Protein AF-A0A0Q7Y047-F1 (afdb_monomer)

Foldseek 3Di:
DPVVVLVVVLVVLQVQQPDPPDPHDNVCSVVVSVVCVVVVCVQQVVDDLVPDPLSVQLCCLQPVLVVVVVDPDDDDDDPVVVVSVVSNVVSNVVSVVSVCCSVPDNDDPPD

Radius of gyration: 22.3 Å; Cα contacts (8 Å, |Δi|>4): 68; chains: 1; bounding box: 43×23×66 Å

Structure (mmCIF, N/CA/C/O backbone):
data_AF-A0A0Q7Y047-F1
#
_entry.id   AF-A0A0Q7Y047-F1
#
loop_
_atom_site.group_PDB
_atom_site.id
_atom_site.type_symbol
_atom_site.label_atom_id
_atom_site.label_alt_id
_atom_site.label_comp_id
_atom_site.label_asym_id
_atom_site.label_entity_id
_atom_site.label_seq_id
_atom_site.pdbx_PDB_ins_code
_atom_site.Cartn_x
_atom_site.Cartn_y
_atom_site.Cartn_z
_atom_site.occupancy
_atom_site.B_iso_or_equiv
_atom_site.auth_seq_id
_atom_site.auth_comp_id
_atom_site.auth_asym_id
_atom_site.auth_a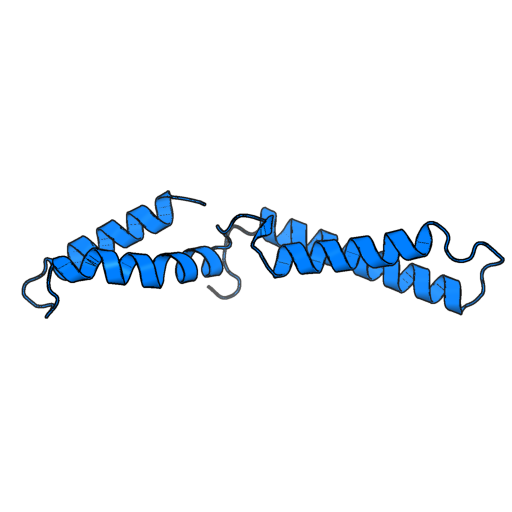tom_id
_atom_site.pdbx_PDB_model_num
ATOM 1 N N . MET A 1 1 ? 1.164 -9.699 6.796 1.00 54.09 1 MET A N 1
ATOM 2 C CA . MET A 1 1 ? 0.332 -8.720 7.519 1.00 54.09 1 MET A CA 1
ATOM 3 C C . MET A 1 1 ? 0.957 -8.544 8.888 1.00 54.09 1 MET A C 1
ATOM 5 O O . MET A 1 1 ? 1.153 -9.552 9.554 1.00 54.09 1 MET A O 1
ATOM 9 N N . ASN A 1 2 ? 1.374 -7.338 9.274 1.00 60.75 2 ASN A N 1
ATOM 10 C CA . ASN A 1 2 ? 1.914 -7.125 10.617 1.00 60.75 2 ASN A CA 1
ATOM 11 C C . ASN A 1 2 ? 0.761 -7.194 11.627 1.00 60.75 2 ASN A C 1
ATOM 13 O O . ASN A 1 2 ? 0.056 -6.213 11.860 1.00 60.75 2 ASN A O 1
ATOM 17 N N . THR A 1 3 ? 0.534 -8.392 12.160 1.00 71.44 3 THR A N 1
ATOM 18 C CA . THR A 1 3 ? -0.574 -8.728 13.058 1.00 71.44 3 THR A CA 1
ATOM 19 C C . THR A 1 3 ? -0.582 -7.844 14.303 1.00 71.44 3 THR A C 1
ATOM 21 O O . THR A 1 3 ? -1.649 -7.533 14.811 1.00 71.44 3 THR A O 1
ATOM 24 N N . ALA A 1 4 ? 0.585 -7.352 14.734 1.00 78.31 4 ALA A N 1
ATOM 25 C CA . ALA A 1 4 ? 0.738 -6.561 15.951 1.00 78.31 4 ALA A CA 1
ATOM 26 C C . ALA A 1 4 ? -0.088 -5.263 15.954 1.00 78.31 4 ALA A C 1
ATOM 28 O O . ALA A 1 4 ? -0.680 -4.927 16.975 1.00 78.31 4 ALA A O 1
ATOM 29 N N . VAL A 1 5 ? -0.178 -4.551 14.823 1.00 81.38 5 VAL A N 1
ATOM 30 C CA . VAL A 1 5 ? -0.939 -3.288 14.751 1.00 81.38 5 VAL A CA 1
ATOM 31 C C . VAL A 1 5 ? -2.447 -3.547 14.799 1.00 81.38 5 VAL A C 1
ATOM 33 O O . VAL A 1 5 ? -3.179 -2.809 15.450 1.00 81.38 5 VAL A O 1
ATOM 36 N N . ILE A 1 6 ? -2.916 -4.618 14.152 1.00 83.50 6 ILE A N 1
ATOM 37 C CA . ILE A 1 6 ? -4.337 -4.995 14.174 1.00 83.50 6 ILE A CA 1
ATOM 38 C C . ILE A 1 6 ? -4.731 -5.549 15.547 1.00 83.50 6 ILE A C 1
ATOM 40 O O . ILE A 1 6 ? -5.815 -5.241 16.036 1.00 83.50 6 ILE A O 1
ATOM 44 N N . THR A 1 7 ? -3.841 -6.291 16.207 1.00 86.56 7 THR A N 1
ATOM 45 C CA . THR A 1 7 ? -4.036 -6.730 17.594 1.00 86.56 7 THR A CA 1
ATOM 46 C C . THR A 1 7 ? -4.127 -5.535 18.543 1.00 86.56 7 THR A C 1
ATOM 48 O O . THR A 1 7 ? -5.095 -5.438 19.292 1.00 86.56 7 THR A O 1
ATOM 51 N N . ALA A 1 8 ? -3.197 -4.577 18.454 1.00 86.75 8 ALA A N 1
ATOM 52 C CA . ALA A 1 8 ? -3.231 -3.364 19.273 1.00 86.75 8 ALA A CA 1
ATOM 53 C C . ALA A 1 8 ? -4.501 -2.525 19.026 1.00 86.75 8 ALA A C 1
ATOM 55 O O . ALA A 1 8 ? -5.091 -1.994 19.966 1.00 86.75 8 ALA A O 1
ATOM 56 N N . LEU A 1 9 ? -4.966 -2.442 17.773 1.00 87.50 9 LEU A N 1
ATOM 57 C CA . LEU A 1 9 ? -6.244 -1.812 17.434 1.00 87.50 9 LEU A CA 1
ATOM 58 C C . LEU A 1 9 ? -7.421 -2.536 18.102 1.00 87.50 9 LEU A C 1
ATOM 60 O O . LEU A 1 9 ? -8.270 -1.886 18.709 1.00 87.50 9 LEU A O 1
ATOM 64 N N . ALA A 1 10 ? -7.483 -3.865 18.000 1.00 87.75 10 ALA A N 1
ATOM 65 C CA . ALA A 1 10 ? -8.559 -4.656 18.592 1.00 87.75 10 ALA A CA 1
ATOM 66 C C . ALA A 1 10 ? -8.610 -4.501 20.121 1.00 87.75 10 ALA A C 1
ATOM 68 O O . ALA A 1 10 ? -9.693 -4.375 20.696 1.00 87.75 10 ALA A O 1
ATOM 69 N 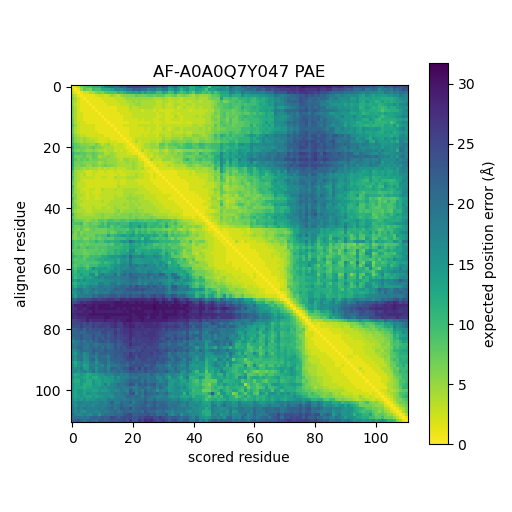N . GLU A 1 11 ? -7.448 -4.442 20.773 1.00 90.69 11 GLU A N 1
ATOM 70 C CA . GLU A 1 11 ? -7.327 -4.174 22.207 1.00 90.69 11 GLU A CA 1
ATOM 71 C C . GLU A 1 11 ? -7.811 -2.765 22.571 1.00 90.69 11 GLU A C 1
ATOM 73 O O . GLU A 1 11 ? -8.619 -2.620 23.489 1.00 90.69 11 GLU A O 1
ATOM 78 N N . ALA A 1 12 ? -7.397 -1.736 21.825 1.00 90.38 12 ALA A N 1
ATOM 79 C CA . ALA A 1 12 ? -7.818 -0.355 22.063 1.00 90.38 12 ALA A CA 1
ATOM 80 C C . ALA A 1 12 ? -9.333 -0.157 21.862 1.00 90.38 12 ALA A C 1
ATOM 82 O O . ALA A 1 12 ? -9.991 0.506 22.670 1.00 90.38 12 ALA A O 1
ATOM 83 N N . VAL A 1 13 ? -9.909 -0.769 20.820 1.00 90.38 13 VAL A N 1
ATOM 84 C CA . VAL A 1 13 ? -11.360 -0.752 20.572 1.00 90.38 13 VAL A CA 1
ATOM 85 C C . VAL A 1 13 ? -12.097 -1.475 21.699 1.00 90.38 13 VAL A C 1
ATOM 87 O O . VAL A 1 13 ? -13.054 -0.933 22.243 1.00 90.38 13 VAL A O 1
ATOM 90 N N . SER A 1 14 ? -11.625 -2.655 22.110 1.00 90.56 14 SER A N 1
ATOM 91 C CA . SER A 1 14 ? -12.205 -3.410 23.229 1.00 90.56 14 SER A CA 1
ATOM 92 C C . SER A 1 14 ? -12.166 -2.627 24.544 1.00 90.56 14 SER A C 1
ATOM 94 O O . SER A 1 14 ? -13.171 -2.559 25.249 1.00 90.56 14 SER A O 1
ATOM 96 N N . ALA A 1 15 ? -11.040 -1.981 24.858 1.00 91.50 15 ALA A N 1
ATOM 97 C CA . ALA A 1 15 ? -10.906 -1.138 26.042 1.00 91.50 15 ALA A CA 1
ATOM 98 C C . ALA A 1 15 ? -11.866 0.061 26.006 1.00 91.50 15 ALA A C 1
ATOM 100 O O . ALA A 1 15 ? -12.445 0.411 27.029 1.00 91.50 15 ALA A O 1
ATOM 101 N N . THR A 1 16 ? -12.074 0.656 24.828 1.00 90.88 16 THR A N 1
ATOM 102 C CA . THR A 1 16 ? -12.965 1.812 24.655 1.00 90.88 16 THR A CA 1
ATOM 103 C C . THR A 1 16 ? -14.438 1.422 24.768 1.00 90.88 16 THR A C 1
ATOM 105 O O . THR A 1 16 ? -15.186 2.093 25.468 1.00 90.88 16 THR A O 1
ATOM 108 N N . VAL A 1 17 ? -14.853 0.319 24.137 1.00 90.12 17 VAL A N 1
ATOM 109 C CA . VAL A 1 17 ? -16.245 -0.170 24.171 1.00 90.12 17 VAL A CA 1
ATOM 110 C C . VAL A 1 17 ? -16.667 -0.622 25.574 1.00 90.12 17 VAL A C 1
ATOM 112 O O . VAL A 1 17 ? -17.847 -0.593 25.893 1.00 90.12 17 VAL A O 1
ATOM 115 N N . LYS A 1 18 ? -15.719 -1.015 26.433 1.00 88.44 18 LYS A N 1
ATOM 116 C CA . LYS A 1 18 ? -15.991 -1.385 27.832 1.00 88.44 18 LYS A CA 1
ATOM 117 C C . LYS A 1 18 ? -16.209 -0.196 28.771 1.00 88.44 18 LYS A C 1
ATOM 119 O O . LYS A 1 18 ? -16.502 -0.428 29.939 1.00 88.44 18 LYS A O 1
ATOM 124 N N . ARG A 1 19 ? -16.004 1.043 28.320 1.00 89.06 19 ARG A N 1
ATOM 125 C CA . ARG A 1 19 ? -16.216 2.217 29.170 1.00 89.06 19 ARG A CA 1
ATOM 126 C C . ARG A 1 19 ? -17.704 2.549 29.250 1.00 89.06 19 ARG A C 1
ATOM 128 O O . ARG A 1 19 ? -18.374 2.600 28.224 1.00 89.06 19 ARG A O 1
ATOM 135 N N . ASP A 1 20 ? -18.182 2.855 30.453 1.00 85.62 20 ASP A N 1
ATOM 136 C CA . ASP A 1 20 ? -19.600 3.143 30.715 1.00 85.62 20 ASP A CA 1
ATOM 137 C C . ASP A 1 20 ? -20.112 4.418 30.015 1.00 85.62 20 ASP A C 1
ATOM 139 O O . ASP A 1 20 ? -21.316 4.593 29.839 1.00 85.62 20 ASP A O 1
ATOM 143 N N . ASP A 1 21 ? -19.210 5.315 29.600 1.00 90.38 21 ASP A N 1
ATOM 144 C CA . ASP A 1 21 ? -19.536 6.558 28.894 1.00 90.38 21 ASP A CA 1
ATOM 145 C C . ASP A 1 21 ? -19.665 6.393 27.371 1.00 90.38 21 ASP A C 1
ATOM 147 O O . ASP A 1 21 ? -20.103 7.316 26.680 1.00 90.38 21 ASP A O 1
ATOM 151 N N . VAL A 1 22 ? -19.300 5.230 26.828 1.00 86.25 22 VAL A N 1
ATOM 152 C CA . VAL A 1 22 ? -19.338 4.962 25.390 1.00 86.25 22 VAL A CA 1
ATOM 153 C C . VAL A 1 22 ? -20.611 4.176 25.061 1.00 86.25 22 VAL A C 1
ATOM 155 O O . VAL A 1 22 ? -20.755 3.038 25.504 1.00 86.25 22 VAL A O 1
ATOM 158 N N . PRO A 1 23 ? -21.536 4.716 24.241 1.00 87.25 23 PRO A N 1
ATOM 159 C CA . PRO A 1 23 ? -22.779 4.034 23.882 1.00 87.25 23 PRO A CA 1
ATOM 160 C C . PRO A 1 23 ? -22.535 2.964 22.802 1.00 87.25 23 PRO A C 1
ATOM 162 O O . PRO A 1 23 ? -23.057 3.044 21.691 1.00 87.25 23 PRO A O 1
ATOM 165 N N . ALA A 1 24 ? -21.710 1.963 23.106 1.00 85.62 24 ALA A N 1
ATOM 166 C CA . ALA A 1 24 ? -21.371 0.867 22.208 1.00 85.62 24 ALA A CA 1
ATOM 167 C C . ALA A 1 24 ? -21.610 -0.485 22.884 1.00 85.62 24 ALA A C 1
ATOM 169 O O . ALA A 1 24 ? -21.298 -0.696 24.050 1.00 85.62 24 ALA A O 1
ATOM 170 N N . GLN A 1 25 ? -22.155 -1.432 22.125 1.00 87.00 25 GLN A N 1
ATOM 171 C CA . GLN A 1 25 ? -22.367 -2.795 22.603 1.00 87.00 25 GLN A CA 1
ATOM 172 C C . GLN A 1 25 ? -21.101 -3.627 22.373 1.00 87.00 25 GLN A C 1
ATOM 174 O O . GLN A 1 25 ? -20.497 -3.547 21.304 1.00 87.00 25 GLN A O 1
ATOM 179 N N . SER A 1 26 ? -20.745 -4.510 23.309 1.00 82.62 26 SER A N 1
ATOM 180 C CA . SER A 1 26 ? -19.572 -5.396 23.182 1.00 82.62 26 SER A CA 1
ATOM 181 C C . SER A 1 26 ? -19.585 -6.259 21.912 1.00 82.62 26 SER A C 1
ATOM 183 O O . SER A 1 26 ? -18.531 -6.583 21.369 1.00 82.62 26 SER A O 1
ATOM 185 N N . GLY A 1 27 ? -20.771 -6.591 21.385 1.00 86.62 27 GLY A N 1
ATOM 186 C CA . GLY A 1 27 ? -20.919 -7.309 20.113 1.00 86.62 27 GLY A CA 1
ATOM 187 C C . GLY A 1 27 ? -20.443 -6.525 18.880 1.00 86.62 27 GLY A C 1
ATOM 188 O O . GLY A 1 27 ? -20.147 -7.132 17.853 1.00 86.62 27 GLY A O 1
ATOM 189 N N . ALA A 1 28 ? -20.311 -5.197 18.973 1.00 87.44 28 ALA A N 1
ATOM 190 C CA . ALA A 1 28 ? -19.867 -4.337 17.876 1.00 87.44 28 ALA A CA 1
ATOM 191 C C . ALA A 1 28 ? -18.342 -4.344 17.669 1.00 87.44 28 ALA A C 1
ATOM 193 O O . ALA A 1 28 ? -17.875 -3.904 16.620 1.00 87.44 28 ALA A O 1
ATOM 194 N N . ILE A 1 29 ? -17.561 -4.879 18.618 1.00 88.56 29 ILE A N 1
ATOM 195 C CA . ILE A 1 29 ? -16.090 -4.869 18.555 1.00 88.56 29 ILE A CA 1
ATOM 196 C C . ILE A 1 29 ? -15.590 -5.547 17.274 1.00 88.56 29 ILE A C 1
ATOM 198 O O . ILE A 1 29 ? -14.817 -4.951 16.529 1.00 88.56 29 ILE A O 1
ATOM 202 N N . LYS A 1 30 ? -16.049 -6.773 16.984 1.00 89.25 30 LYS A N 1
ATOM 203 C CA . LYS A 1 30 ? -15.596 -7.522 15.802 1.00 89.25 30 LYS A CA 1
ATOM 204 C C . LYS A 1 30 ? -15.970 -6.818 14.483 1.00 89.25 30 LYS A C 1
ATOM 206 O O . LYS A 1 30 ? -15.063 -6.612 13.683 1.00 89.25 30 LYS A O 1
ATOM 211 N N . PRO A 1 31 ? -17.228 -6.382 14.259 1.00 90.56 31 PRO A N 1
ATOM 212 C CA . PRO A 1 31 ? -17.585 -5.590 13.079 1.00 90.56 31 PRO A CA 1
ATOM 213 C C . PRO A 1 31 ? -16.734 -4.328 12.882 1.00 90.56 31 PRO A C 1
ATOM 215 O O . PRO A 1 31 ? -16.333 -4.033 11.759 1.00 90.56 31 PRO A O 1
ATOM 218 N N . ILE A 1 32 ? -16.430 -3.597 13.962 1.00 88.88 32 ILE A N 1
ATOM 219 C CA . ILE A 1 32 ? -15.595 -2.388 13.902 1.00 88.88 32 ILE A CA 1
ATOM 220 C C . ILE A 1 32 ? -14.163 -2.747 13.504 1.00 88.88 32 ILE A C 1
ATOM 222 O 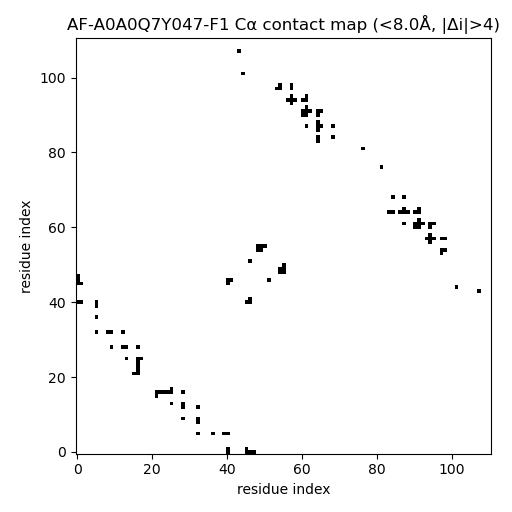O . ILE A 1 32 ? -13.600 -2.134 12.597 1.00 88.88 32 ILE A O 1
ATOM 226 N N . VAL A 1 33 ? -13.574 -3.753 14.156 1.00 90.00 33 VAL A N 1
ATOM 227 C CA . VAL A 1 33 ? -12.211 -4.201 13.848 1.00 90.00 33 VAL A CA 1
ATOM 228 C C . VAL A 1 33 ? -12.124 -4.694 12.406 1.00 90.00 33 VAL A C 1
ATOM 230 O O . VAL A 1 33 ? -11.212 -4.281 11.700 1.00 90.00 33 VAL A O 1
ATOM 233 N N . ASP A 1 34 ? -13.082 -5.495 11.937 1.00 90.75 34 ASP A N 1
ATOM 234 C CA . ASP A 1 34 ? -13.096 -6.017 10.566 1.00 90.75 34 ASP A CA 1
ATOM 235 C C . ASP A 1 34 ? -13.203 -4.895 9.518 1.00 90.75 34 ASP A C 1
ATOM 237 O O . ASP A 1 34 ? -12.553 -4.961 8.474 1.00 90.75 34 ASP A O 1
ATOM 241 N N . ALA A 1 35 ? -13.978 -3.841 9.797 1.00 89.81 35 ALA A N 1
ATOM 242 C CA . ALA A 1 35 ? -14.119 -2.696 8.898 1.00 89.81 35 ALA A CA 1
ATOM 243 C C . ALA A 1 35 ? -12.857 -1.813 8.845 1.00 89.81 35 ALA A C 1
ATOM 245 O O . ALA A 1 35 ? -12.510 -1.284 7.788 1.00 89.81 35 ALA A O 1
ATOM 246 N N . VAL A 1 36 ? -12.156 -1.648 9.973 1.00 88.88 36 VAL A N 1
ATOM 247 C CA . VAL A 1 36 ? -11.018 -0.718 10.104 1.00 88.88 36 VAL A CA 1
ATOM 248 C C . VAL A 1 36 ? -9.666 -1.397 9.846 1.00 88.88 36 VAL A C 1
ATOM 250 O O . VAL A 1 36 ? -8.730 -0.751 9.371 1.00 88.88 36 VAL A O 1
ATOM 253 N N . ALA A 1 37 ? -9.563 -2.706 10.083 1.00 86.75 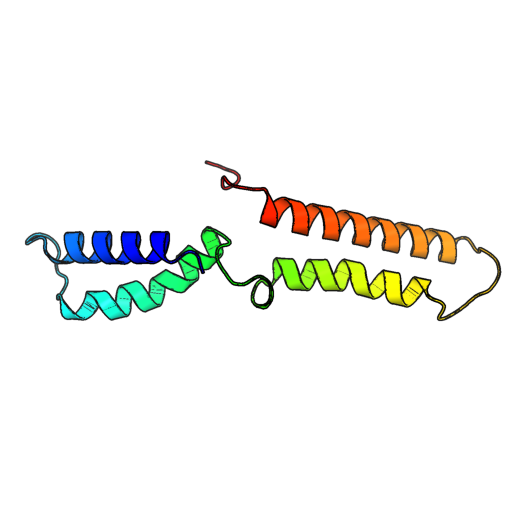37 ALA A N 1
ATOM 254 C CA . ALA A 1 37 ? -8.384 -3.532 9.821 1.00 86.75 37 ALA A CA 1
ATOM 255 C C . ALA A 1 37 ? -7.747 -3.296 8.436 1.00 86.75 37 ALA A C 1
ATOM 257 O O . ALA A 1 37 ? -6.548 -2.999 8.392 1.00 86.75 37 ALA A O 1
ATOM 258 N N . PRO A 1 38 ? -8.487 -3.368 7.307 1.00 83.19 38 PRO A N 1
ATOM 259 C CA . PRO A 1 38 ? -7.898 -3.130 5.990 1.00 83.19 38 PRO A CA 1
ATOM 260 C C . PRO A 1 38 ? -7.441 -1.675 5.802 1.00 83.19 38 PRO A C 1
ATOM 262 O O . PRO A 1 38 ? -6.411 -1.434 5.179 1.00 83.19 38 PRO A O 1
ATOM 265 N N . ILE A 1 39 ? -8.145 -0.698 6.383 1.00 85.81 39 ILE A N 1
ATOM 266 C CA . ILE A 1 39 ? -7.783 0.727 6.292 1.00 85.81 39 ILE A CA 1
ATOM 267 C C . ILE A 1 39 ? -6.437 0.972 6.982 1.00 85.81 39 ILE A C 1
ATOM 269 O O . ILE A 1 39 ? -5.547 1.600 6.409 1.00 85.81 39 ILE A O 1
ATOM 273 N N . VAL A 1 40 ? -6.261 0.428 8.189 1.00 84.12 40 VAL A N 1
ATOM 274 C CA . VAL A 1 40 ? -5.011 0.542 8.953 1.00 84.12 40 VAL A CA 1
ATOM 275 C C . VAL A 1 40 ? -3.880 -0.233 8.280 1.00 84.12 40 VAL A C 1
ATOM 277 O O . VAL A 1 40 ? -2.752 0.260 8.220 1.00 84.12 40 VAL A O 1
ATOM 280 N N . ALA A 1 41 ? -4.158 -1.414 7.720 1.00 79.88 41 ALA A N 1
ATOM 281 C CA . ALA A 1 41 ? -3.170 -2.177 6.958 1.00 79.88 41 ALA A CA 1
ATOM 282 C C . ALA A 1 41 ? -2.655 -1.388 5.741 1.00 79.88 41 ALA A C 1
ATOM 284 O O . ALA A 1 41 ? -1.444 -1.345 5.518 1.00 79.88 41 ALA A O 1
ATOM 285 N N . ASN A 1 42 ? -3.547 -0.709 5.017 1.00 76.25 42 ASN A N 1
ATOM 286 C CA . ASN A 1 42 ? -3.191 0.117 3.864 1.00 76.25 42 ASN A CA 1
ATOM 287 C C . ASN A 1 42 ? -2.424 1.375 4.289 1.00 76.25 42 ASN A C 1
ATOM 289 O O . ASN A 1 42 ? -1.358 1.657 3.747 1.00 76.25 42 ASN A O 1
ATOM 293 N N . ALA A 1 43 ? -2.909 2.095 5.306 1.00 78.69 43 ALA A N 1
ATOM 294 C CA . ALA A 1 43 ? -2.261 3.305 5.821 1.00 78.69 43 ALA A CA 1
ATOM 295 C C . ALA A 1 43 ? -0.847 3.034 6.365 1.00 78.69 43 ALA A C 1
ATOM 297 O O . ALA A 1 43 ? 0.047 3.870 6.249 1.00 78.69 43 ALA A O 1
ATOM 298 N N . THR A 1 44 ? -0.627 1.845 6.931 1.00 78.38 44 THR A N 1
ATOM 299 C CA . THR A 1 44 ? 0.680 1.415 7.448 1.00 78.38 44 THR A CA 1
ATOM 300 C C . THR A 1 44 ? 1.512 0.624 6.436 1.00 78.38 44 THR A C 1
ATOM 302 O O . THR A 1 44 ? 2.579 0.131 6.795 1.00 78.38 44 THR A O 1
ATOM 305 N N . ASN A 1 45 ? 1.058 0.490 5.182 1.00 70.06 45 ASN A N 1
ATOM 306 C CA . ASN A 1 45 ? 1.704 -0.310 4.132 1.00 70.06 45 ASN A CA 1
ATOM 307 C C . ASN A 1 45 ? 2.006 -1.775 4.534 1.00 70.06 45 ASN A C 1
ATOM 309 O O . ASN A 1 45 ? 2.918 -2.399 3.993 1.00 70.06 45 ASN A O 1
ATOM 313 N N . ASN A 1 46 ? 1.235 -2.353 5.462 1.00 72.75 46 ASN A N 1
ATOM 314 C CA . ASN A 1 46 ? 1.428 -3.712 5.994 1.00 72.75 46 ASN A CA 1
ATOM 315 C C . ASN A 1 46 ? 0.688 -4.813 5.210 1.00 72.75 46 ASN A C 1
ATOM 317 O O . ASN A 1 46 ? 0.718 -5.993 5.593 1.00 72.75 46 ASN A O 1
ATOM 321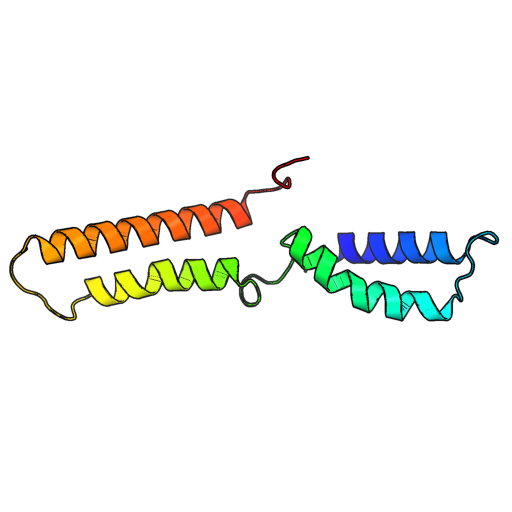 N N . GLU A 1 47 ? 0.008 -4.438 4.130 1.00 71.00 47 GLU A N 1
ATOM 322 C CA . GLU A 1 47 ? -0.611 -5.353 3.171 1.00 71.00 47 GLU A CA 1
ATOM 323 C C . GLU A 1 47 ? 0.452 -6.222 2.450 1.00 71.00 47 GLU A C 1
ATOM 325 O O . GLU A 1 47 ? 1.575 -5.756 2.200 1.00 71.00 47 GLU A O 1
ATOM 330 N N . PRO A 1 48 ? 0.142 -7.489 2.101 1.00 76.62 48 PRO A N 1
ATOM 331 C CA . PRO A 1 48 ? 1.022 -8.303 1.267 1.00 76.62 48 PRO A CA 1
ATOM 332 C C . PRO A 1 48 ? 1.379 -7.579 -0.037 1.00 76.62 48 PRO A C 1
ATOM 334 O O . PRO A 1 48 ? 0.528 -6.951 -0.662 1.00 76.62 48 PRO A O 1
ATOM 337 N N . TRP A 1 49 ? 2.637 -7.681 -0.473 1.00 74.00 49 TRP A N 1
ATOM 338 C CA . TRP A 1 49 ? 3.144 -6.927 -1.629 1.00 74.00 49 TRP A CA 1
ATOM 339 C C . TRP A 1 49 ? 2.332 -7.168 -2.915 1.00 74.00 49 TRP A C 1
ATOM 341 O O . TRP A 1 49 ? 2.161 -6.247 -3.706 1.00 74.00 49 TRP A O 1
ATOM 351 N N . TYR A 1 50 ? 1.774 -8.370 -3.088 1.00 72.75 50 TYR A N 1
ATOM 352 C CA . TYR A 1 50 ? 0.954 -8.750 -4.242 1.00 72.75 50 TYR A CA 1
ATOM 353 C C . TYR A 1 50 ? -0.479 -8.192 -4.211 1.00 72.75 50 TY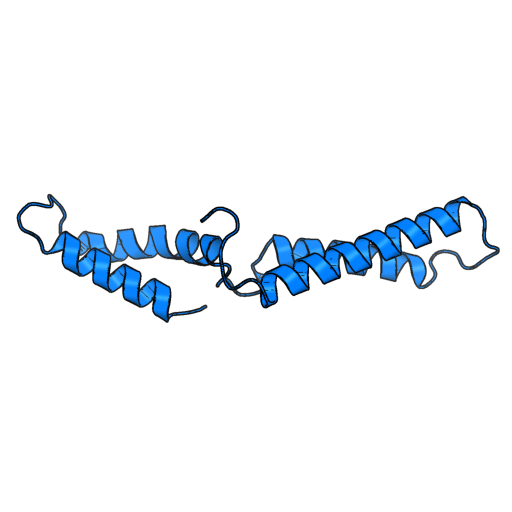R A C 1
ATOM 355 O O . TYR A 1 50 ? -1.181 -8.299 -5.208 1.00 72.75 50 TYR A O 1
ATOM 363 N N . GLN A 1 51 ? -0.936 -7.622 -3.091 1.00 76.62 51 GLN A N 1
ATOM 364 C CA . GLN A 1 51 ? -2.227 -6.918 -2.994 1.00 76.62 51 GLN A CA 1
ATOM 365 C C . GLN A 1 51 ? -2.063 -5.402 -3.144 1.00 76.62 51 GLN A C 1
ATOM 367 O O . GLN A 1 51 ? -3.036 -4.687 -3.380 1.00 76.62 51 GLN A O 1
ATOM 372 N N . SER A 1 52 ? -0.831 -4.901 -3.042 1.00 75.88 52 SER A N 1
ATOM 373 C CA . SER A 1 52 ? -0.575 -3.472 -3.095 1.00 75.88 52 SER A CA 1
ATOM 374 C C . SER A 1 52 ? -0.641 -2.934 -4.518 1.00 75.88 52 SER A C 1
ATOM 376 O O . SER A 1 52 ? 0.202 -3.247 -5.361 1.00 75.88 52 SER A O 1
ATOM 378 N N . ARG A 1 53 ? -1.589 -2.025 -4.762 1.00 77.06 53 ARG A N 1
ATOM 379 C CA . ARG A 1 53 ? -1.735 -1.325 -6.052 1.00 77.06 53 ARG A CA 1
ATOM 380 C C . ARG A 1 53 ? -0.461 -0.575 -6.453 1.00 77.06 53 ARG A C 1
ATOM 382 O O . ARG A 1 53 ? -0.139 -0.518 -7.635 1.00 77.06 53 ARG A O 1
ATOM 389 N N . VAL A 1 54 ? 0.279 -0.045 -5.477 1.00 77.00 54 VAL A N 1
ATOM 390 C CA . VAL A 1 54 ? 1.546 0.668 -5.703 1.00 77.00 54 VAL A CA 1
ATOM 391 C C . VAL A 1 54 ? 2.649 -0.299 -6.123 1.00 77.00 54 VAL A C 1
ATOM 393 O O . VAL A 1 54 ? 3.353 -0.034 -7.094 1.00 77.00 54 VAL A O 1
ATOM 396 N N . THR A 1 55 ? 2.787 -1.438 -5.437 1.00 74.44 55 THR A N 1
ATOM 397 C CA . THR A 1 55 ? 3.782 -2.454 -5.808 1.00 74.44 55 THR A CA 1
ATOM 398 C C . THR A 1 55 ? 3.495 -3.045 -7.182 1.00 74.44 55 THR A C 1
ATOM 400 O O . THR A 1 55 ? 4.409 -3.140 -7.994 1.00 74.44 55 THR A O 1
ATOM 403 N N . ILE A 1 56 ? 2.238 -3.394 -7.467 1.00 74.56 56 ILE A N 1
ATOM 404 C CA . ILE A 1 56 ? 1.842 -3.919 -8.779 1.00 74.56 56 ILE A CA 1
ATOM 405 C C . ILE A 1 56 ? 2.110 -2.875 -9.868 1.00 74.56 56 ILE A C 1
ATOM 407 O O . ILE A 1 56 ? 2.734 -3.199 -10.873 1.00 74.56 56 ILE A O 1
ATOM 411 N N . GLY A 1 57 ? 1.709 -1.617 -9.652 1.00 71.62 57 GLY A N 1
ATOM 412 C CA . GLY A 1 57 ? 1.978 -0.525 -10.589 1.00 71.62 57 GLY A CA 1
ATOM 413 C C . GLY A 1 57 ? 3.473 -0.338 -10.856 1.00 71.62 57 GLY A C 1
ATOM 414 O O . GLY A 1 57 ? 3.876 -0.245 -12.008 1.00 71.62 57 GLY A O 1
ATOM 415 N N . ALA A 1 58 ? 4.309 -0.373 -9.815 1.00 76.25 58 ALA A N 1
ATOM 416 C CA . ALA A 1 58 ? 5.762 -0.280 -9.953 1.00 76.25 58 ALA A CA 1
ATOM 417 C C . ALA A 1 58 ? 6.360 -1.461 -10.739 1.00 76.25 58 ALA A C 1
ATOM 419 O O . ALA A 1 58 ? 7.206 -1.246 -11.603 1.00 76.25 58 ALA A O 1
ATOM 420 N N . ILE A 1 59 ? 5.902 -2.692 -10.479 1.00 72.88 59 ILE A N 1
ATOM 421 C CA . ILE A 1 59 ? 6.322 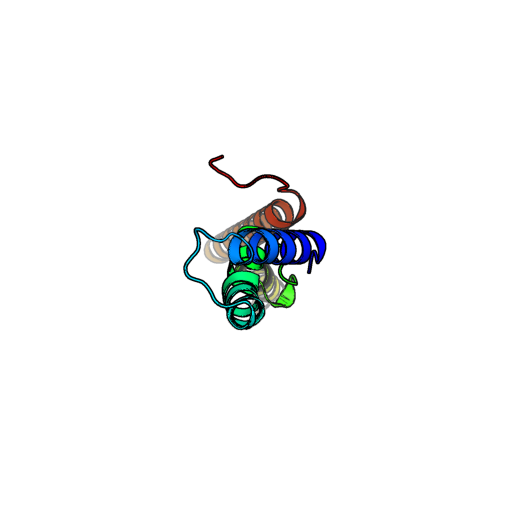-3.884 -11.232 1.00 72.88 59 ILE A CA 1
ATOM 422 C C . ILE A 1 59 ? 5.948 -3.741 -12.709 1.00 72.88 59 ILE A C 1
ATOM 424 O O . ILE A 1 59 ? 6.785 -4.004 -13.564 1.00 72.88 59 ILE A O 1
ATOM 428 N N . VAL A 1 60 ? 4.728 -3.294 -13.020 1.00 71.56 60 VAL A N 1
ATOM 429 C CA . VAL A 1 60 ? 4.273 -3.082 -14.404 1.00 71.56 60 VAL A CA 1
ATOM 430 C C . VAL A 1 60 ? 5.099 -1.994 -15.094 1.00 71.56 60 VAL A C 1
ATOM 432 O O . VAL A 1 60 ? 5.572 -2.213 -16.207 1.00 71.56 60 VAL A O 1
ATOM 435 N N . SER A 1 61 ? 5.349 -0.866 -14.422 1.00 74.88 61 SER A N 1
ATOM 436 C CA . SER A 1 61 ? 6.187 0.224 -14.942 1.00 74.88 61 SER A CA 1
ATOM 437 C C . SER A 1 61 ? 7.630 -0.202 -15.220 1.00 74.88 61 SER A C 1
ATOM 439 O O . SER A 1 61 ? 8.269 0.369 -16.093 1.00 74.88 61 SER A O 1
ATOM 441 N N . ILE A 1 62 ? 8.149 -1.206 -14.511 1.00 72.69 62 ILE A N 1
ATOM 442 C CA . ILE A 1 62 ? 9.450 -1.824 -14.797 1.00 72.69 62 ILE A CA 1
ATOM 443 C C . ILE A 1 62 ? 9.336 -2.839 -15.947 1.00 72.69 62 ILE A C 1
ATOM 445 O O . ILE A 1 62 ? 10.132 -2.822 -16.883 1.00 72.69 62 ILE A O 1
ATOM 449 N N . ALA A 1 63 ? 8.364 -3.748 -15.871 1.00 66.88 63 ALA A N 1
ATOM 450 C CA . ALA A 1 63 ? 8.271 -4.913 -16.744 1.00 66.88 63 ALA A CA 1
ATOM 451 C C . ALA A 1 63 ? 7.926 -4.545 -18.192 1.00 66.88 63 ALA A C 1
ATOM 453 O O . ALA A 1 63 ? 8.536 -5.081 -19.112 1.00 66.88 63 ALA A O 1
ATOM 454 N N . VAL A 1 64 ? 6.986 -3.618 -18.403 1.00 69.44 64 VAL A N 1
ATOM 455 C CA . VAL A 1 64 ? 6.553 -3.180 -19.742 1.00 69.44 64 VAL A CA 1
ATOM 456 C C . VAL A 1 64 ? 7.724 -2.658 -20.589 1.00 69.44 64 VAL A C 1
ATOM 458 O O . VAL A 1 64 ? 7.925 -3.167 -21.692 1.00 69.44 64 VAL A O 1
ATOM 461 N N . PRO A 1 65 ? 8.543 -1.707 -20.109 1.00 67.06 65 PRO A N 1
ATOM 462 C CA . PRO A 1 65 ? 9.675 -1.229 -20.891 1.00 67.06 65 PRO A CA 1
ATOM 463 C C . PRO A 1 65 ? 10.805 -2.245 -21.061 1.00 67.06 65 PRO A C 1
ATOM 465 O O . PRO A 1 65 ? 11.438 -2.266 -22.112 1.00 67.06 65 PRO A O 1
ATOM 468 N N . VAL A 1 66 ? 11.062 -3.100 -20.066 1.00 69.44 66 VAL A N 1
ATOM 469 C CA . VAL A 1 66 ? 12.064 -4.173 -20.192 1.00 69.44 66 VAL A CA 1
ATOM 470 C C . VAL A 1 66 ? 11.649 -5.176 -21.273 1.00 69.44 66 VAL A C 1
ATOM 472 O O . VAL A 1 66 ? 12.478 -5.565 -22.091 1.00 69.44 66 VAL A O 1
ATOM 475 N N . LEU A 1 67 ? 10.365 -5.545 -21.333 1.00 64.75 67 LEU A N 1
ATOM 476 C CA . LEU A 1 67 ? 9.820 -6.382 -22.406 1.00 64.75 67 LEU A CA 1
ATOM 477 C C . LEU A 1 67 ? 9.919 -5.697 -23.778 1.00 64.75 67 LEU A C 1
ATOM 479 O O . LEU A 1 67 ? 10.234 -6.363 -24.759 1.00 64.75 67 LEU A O 1
ATOM 483 N N . GLY A 1 68 ? 9.706 -4.378 -23.843 1.00 66.62 68 GLY A N 1
ATOM 484 C CA . GLY A 1 68 ? 9.922 -3.590 -25.061 1.00 66.62 68 GLY A CA 1
ATOM 485 C C . GLY A 1 68 ? 11.389 -3.564 -25.515 1.00 66.62 68 GLY A C 1
ATOM 486 O O . GLY A 1 68 ? 11.665 -3.710 -26.701 1.00 66.62 68 GLY A O 1
ATOM 487 N N . ALA A 1 69 ? 12.336 -3.447 -24.578 1.00 67.25 69 ALA A N 1
ATOM 488 C CA . ALA A 1 69 ? 13.773 -3.376 -24.856 1.00 67.25 69 ALA A CA 1
ATOM 489 C C . ALA A 1 69 ? 14.408 -4.722 -25.262 1.00 67.25 69 ALA A C 1
ATOM 491 O O . ALA A 1 69 ? 15.420 -4.731 -25.958 1.00 67.25 69 ALA A O 1
ATOM 492 N N . LEU A 1 70 ? 13.826 -5.858 -24.861 1.00 69.69 70 LEU A N 1
ATOM 493 C CA . LEU A 1 70 ? 14.304 -7.204 -25.217 1.00 69.69 70 LEU A CA 1
ATOM 494 C C . LEU A 1 70 ? 13.992 -7.626 -26.669 1.00 69.69 70 LEU A C 1
ATOM 496 O O . LEU A 1 70 ? 14.263 -8.768 -27.036 1.00 69.69 70 LEU A O 1
ATOM 500 N N . GLY A 1 71 ? 13.491 -6.717 -27.515 1.00 58.31 71 GLY A N 1
ATOM 501 C CA . GLY A 1 71 ? 13.591 -6.880 -28.967 1.00 58.31 71 GLY A CA 1
ATOM 502 C C . GLY A 1 71 ? 12.310 -7.274 -29.698 1.00 58.31 71 GLY A C 1
ATOM 503 O O . GLY A 1 71 ? 12.353 -8.093 -30.614 1.00 58.31 71 GLY A O 1
ATOM 504 N N . VAL A 1 72 ? 11.192 -6.601 -29.415 1.00 54.19 72 VAL A N 1
ATOM 505 C CA . VAL A 1 72 ? 10.328 -6.214 -30.541 1.00 54.19 72 VAL A CA 1
ATOM 506 C C . VAL A 1 72 ? 11.034 -5.022 -31.195 1.00 54.19 72 VAL A C 1
ATOM 508 O O . VAL A 1 72 ? 11.074 -3.946 -30.614 1.00 54.19 72 VAL A O 1
ATOM 511 N N . SER A 1 73 ? 11.636 -5.243 -32.367 1.00 50.59 73 SER A N 1
ATOM 512 C CA . SER A 1 73 ? 12.528 -4.352 -33.141 1.00 50.59 73 SER A CA 1
ATOM 513 C C . SER A 1 73 ? 13.968 -4.194 -32.620 1.00 50.59 73 SER A C 1
ATOM 515 O O . SER A 1 73 ? 14.298 -3.342 -31.801 1.00 50.59 73 SER A O 1
ATOM 517 N N . ALA A 1 74 ? 14.848 -5.033 -33.169 1.00 52.78 74 ALA A N 1
ATOM 518 C CA . ALA A 1 74 ? 16.285 -4.815 -33.206 1.00 52.78 74 ALA A CA 1
ATOM 519 C C . ALA A 1 74 ? 16.653 -4.283 -34.600 1.00 52.78 74 ALA A C 1
ATOM 521 O O . ALA A 1 74 ? 16.748 -5.084 -35.522 1.00 52.78 74 ALA A O 1
ATOM 522 N N . ASP A 1 75 ? 16.824 -2.966 -34.759 1.00 52.38 75 ASP A N 1
ATOM 523 C CA . ASP A 1 75 ? 17.816 -2.403 -35.687 1.00 52.38 75 ASP A CA 1
ATOM 524 C C . ASP A 1 75 ? 18.056 -0.898 -35.442 1.00 52.38 75 ASP A C 1
ATOM 526 O O . ASP A 1 75 ? 17.155 -0.216 -34.967 1.00 52.38 75 ASP A O 1
ATOM 530 N N . VAL A 1 76 ? 19.285 -0.454 -35.746 1.00 53.19 76 VAL A N 1
ATOM 531 C CA . VAL A 1 76 ? 19.880 0.909 -35.794 1.00 53.19 76 VAL A CA 1
ATOM 532 C C . VAL A 1 76 ? 19.226 2.019 -34.940 1.00 53.19 76 VAL A C 1
ATOM 534 O O . VAL A 1 76 ? 18.130 2.480 -35.230 1.00 53.19 76 VAL A O 1
ATOM 537 N N . VAL A 1 77 ? 19.969 2.536 -33.947 1.00 56.06 77 VAL A N 1
ATOM 538 C CA . VAL A 1 77 ? 19.503 3.559 -32.985 1.00 56.06 77 VAL A CA 1
ATOM 539 C C . VAL A 1 77 ? 19.043 4.849 -33.673 1.00 56.06 77 VAL A C 1
ATOM 541 O O . VAL A 1 77 ? 19.847 5.729 -33.979 1.00 56.06 77 VAL A O 1
ATOM 544 N N . ASP A 1 78 ? 17.730 4.961 -33.850 1.00 64.19 78 ASP A N 1
ATOM 545 C CA . ASP A 1 78 ? 17.011 6.190 -34.181 1.00 64.19 78 ASP A CA 1
ATOM 546 C C . ASP A 1 78 ? 16.671 6.972 -32.891 1.00 64.19 78 ASP A C 1
ATOM 548 O O . ASP A 1 78 ? 16.651 6.412 -31.785 1.00 64.19 78 ASP A O 1
ATOM 552 N N . ALA A 1 79 ? 16.394 8.273 -32.996 1.00 59.53 79 ALA A N 1
ATOM 553 C CA . ALA A 1 79 ? 16.080 9.141 -31.853 1.00 59.53 79 ALA A CA 1
ATOM 554 C C . ALA A 1 79 ? 14.865 8.640 -31.044 1.00 59.53 79 ALA A C 1
ATOM 556 O O . ALA A 1 79 ? 14.813 8.785 -29.816 1.00 59.53 79 ALA A O 1
ATOM 557 N N . ASP A 1 80 ? 13.929 7.975 -31.718 1.00 63.84 80 ASP A N 1
ATOM 558 C CA . ASP A 1 80 ? 12.764 7.343 -31.101 1.00 63.84 80 ASP A CA 1
ATOM 559 C C . ASP A 1 80 ? 13.153 6.146 -30.221 1.00 63.84 80 ASP A C 1
ATOM 561 O O . ASP A 1 80 ? 12.60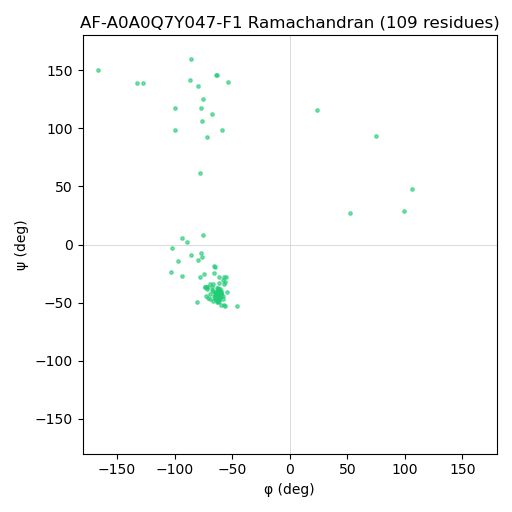5 5.969 -29.130 1.00 63.84 80 ASP A O 1
ATOM 565 N N . GLN A 1 81 ? 14.160 5.367 -30.621 1.00 65.31 81 GLN A N 1
ATOM 566 C CA . GLN A 1 81 ? 14.644 4.223 -29.846 1.00 65.31 81 GLN A CA 1
ATOM 567 C C . GLN A 1 81 ? 15.434 4.674 -28.610 1.00 65.31 81 GLN A C 1
ATOM 569 O O . GLN A 1 81 ? 15.292 4.090 -27.533 1.00 65.31 81 GLN A O 1
ATOM 574 N N . LEU A 1 82 ? 16.206 5.761 -28.726 1.00 63.88 82 LEU A N 1
ATOM 575 C CA . LEU A 1 82 ? 16.864 6.395 -27.580 1.00 63.88 82 LEU A CA 1
ATOM 576 C C . LEU A 1 82 ? 15.836 6.950 -26.583 1.00 63.88 82 LEU A C 1
ATOM 578 O O . LEU A 1 82 ? 15.983 6.772 -25.374 1.00 63.88 82 LEU A O 1
ATOM 582 N N . THR A 1 83 ? 14.767 7.575 -27.080 1.00 68.25 83 THR A N 1
ATOM 583 C CA . THR A 1 83 ? 13.669 8.077 -26.243 1.00 68.25 83 THR A CA 1
ATOM 584 C C . THR A 1 83 ? 12.945 6.932 -25.536 1.00 68.25 83 THR A C 1
ATOM 586 O O . THR A 1 83 ? 12.728 6.998 -24.325 1.00 68.25 83 THR A O 1
ATOM 589 N N . ALA A 1 84 ? 12.645 5.843 -26.248 1.00 72.56 84 ALA A N 1
ATOM 590 C CA . ALA A 1 84 ? 12.054 4.642 -25.665 1.00 72.56 84 ALA A CA 1
ATOM 591 C C . ALA A 1 84 ? 12.949 4.036 -24.571 1.00 72.56 84 ALA A C 1
ATOM 593 O O . ALA A 1 84 ? 12.455 3.683 -23.500 1.00 72.56 84 ALA A O 1
ATOM 594 N N . LEU A 1 85 ? 14.267 3.987 -2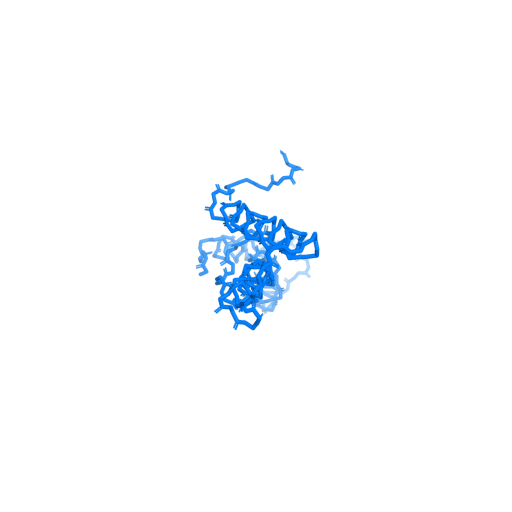4.792 1.00 68.31 85 LEU A N 1
ATOM 595 C CA . LEU A 1 85 ? 15.235 3.523 -23.799 1.00 68.31 85 LEU A CA 1
ATOM 596 C C . LEU A 1 85 ? 15.275 4.433 -22.561 1.00 68.31 85 LEU A C 1
ATOM 598 O O . LEU A 1 85 ? 15.308 3.939 -21.437 1.00 68.31 85 LEU A O 1
ATOM 602 N N . LEU A 1 86 ? 15.228 5.756 -22.731 1.00 66.94 86 LEU A N 1
ATOM 603 C CA . LEU A 1 86 ? 15.195 6.702 -21.611 1.00 66.94 86 LEU A CA 1
ATOM 604 C C . LEU A 1 86 ? 13.893 6.606 -20.806 1.00 66.94 86 LEU A C 1
ATOM 606 O O . LEU A 1 86 ? 13.936 6.624 -19.577 1.00 66.94 86 LEU A O 1
ATOM 610 N N . VAL A 1 87 ? 12.746 6.441 -21.470 1.00 76.31 87 VAL A N 1
ATOM 611 C CA . VAL A 1 87 ? 11.451 6.197 -20.809 1.00 76.31 87 VAL A CA 1
ATOM 612 C C . VAL A 1 87 ? 11.471 4.863 -20.064 1.00 76.31 87 VAL A C 1
ATOM 614 O O . VAL A 1 87 ? 10.988 4.773 -18.931 1.00 76.31 87 VAL A O 1
ATOM 617 N N . ALA A 1 88 ? 12.074 3.840 -20.667 1.00 77.50 88 ALA A N 1
ATOM 618 C CA . ALA A 1 88 ? 12.244 2.529 -20.070 1.00 77.50 88 ALA A CA 1
ATOM 619 C C . ALA A 1 88 ? 13.096 2.572 -18.803 1.00 77.50 88 ALA A C 1
ATOM 621 O O . ALA A 1 88 ? 12.679 2.080 -17.755 1.00 77.50 88 ALA A O 1
ATOM 622 N N . LEU A 1 89 ? 14.257 3.220 -18.877 1.00 69.62 89 LEU A N 1
ATOM 623 C CA . LEU A 1 89 ? 15.154 3.414 -17.745 1.00 69.62 89 LEU A CA 1
ATOM 624 C C . LEU A 1 89 ? 14.525 4.300 -16.668 1.00 69.62 89 LEU A C 1
ATOM 626 O O . LEU A 1 89 ? 14.615 3.974 -15.487 1.00 69.62 89 LEU A O 1
ATOM 630 N N . GLY A 1 90 ? 13.839 5.377 -17.052 1.00 74.38 90 GLY A N 1
ATOM 631 C CA . GLY A 1 90 ? 13.114 6.246 -16.126 1.00 74.38 90 GLY A CA 1
ATOM 632 C C . GLY A 1 90 ? 12.028 5.492 -15.359 1.00 74.38 90 GLY A C 1
ATOM 633 O O . GLY A 1 90 ? 11.911 5.636 -14.143 1.00 74.38 90 GLY A O 1
ATOM 634 N N . SER A 1 91 ? 11.288 4.621 -16.044 1.00 78.94 91 SER A N 1
ATOM 635 C CA . SER A 1 91 ? 10.235 3.801 -15.434 1.00 78.94 91 SER A CA 1
ATOM 636 C C . SER A 1 91 ? 10.809 2.662 -14.584 1.00 78.94 91 SER A C 1
ATOM 638 O O . SER A 1 91 ? 10.289 2.388 -13.501 1.00 78.94 91 SER A O 1
ATOM 640 N N . LEU A 1 92 ? 11.930 2.063 -15.008 1.00 80.19 92 LEU A N 1
ATOM 641 C CA . LEU A 1 92 ? 12.690 1.084 -14.230 1.00 80.19 92 LEU A CA 1
ATOM 642 C C . LEU A 1 92 ? 13.183 1.692 -12.908 1.00 80.19 92 LEU A C 1
ATOM 644 O O . LEU A 1 92 ? 12.937 1.144 -11.834 1.00 80.19 92 LEU A O 1
ATOM 648 N N . ILE A 1 93 ? 13.850 2.847 -12.987 1.00 78.44 93 ILE A N 1
ATOM 649 C CA . ILE A 1 93 ? 14.394 3.578 -11.837 1.00 78.44 93 ILE A CA 1
ATOM 650 C C . ILE A 1 93 ? 13.256 4.069 -10.939 1.00 78.44 93 ILE A C 1
ATOM 652 O O . ILE A 1 93 ? 13.306 3.864 -9.729 1.00 78.44 93 ILE A O 1
ATOM 656 N N . GLY A 1 94 ? 12.205 4.664 -11.506 1.00 78.44 94 GLY A N 1
ATOM 657 C CA . GLY A 1 94 ? 11.041 5.131 -10.752 1.00 78.44 94 GLY A CA 1
ATOM 658 C C . GLY A 1 94 ? 10.312 3.993 -10.036 1.00 78.44 94 GLY A C 1
ATOM 659 O O . GLY A 1 94 ? 9.970 4.123 -8.857 1.00 78.44 94 GLY A O 1
ATOM 660 N N . GLY A 1 95 ? 10.142 2.843 -10.693 1.00 81.00 95 GLY A N 1
ATOM 661 C CA . GLY A 1 95 ? 9.583 1.643 -10.077 1.00 81.00 95 GLY A CA 1
ATOM 662 C C . GLY A 1 95 ? 10.481 1.092 -8.969 1.00 81.00 95 GLY A C 1
ATOM 663 O O . GLY A 1 95 ? 9.992 0.794 -7.880 1.00 81.00 95 GLY A O 1
ATOM 664 N N . ALA A 1 96 ? 11.797 1.030 -9.195 1.00 80.69 96 ALA A N 1
ATOM 665 C CA . ALA A 1 96 ? 12.764 0.569 -8.201 1.00 80.69 96 ALA A CA 1
ATOM 666 C C . ALA A 1 96 ? 12.811 1.488 -6.970 1.00 80.69 96 ALA A C 1
ATOM 668 O O . ALA A 1 96 ? 12.776 0.999 -5.842 1.00 80.69 96 ALA A O 1
ATOM 669 N N . ILE A 1 97 ? 12.818 2.812 -7.166 1.00 81.81 97 ILE A N 1
ATOM 670 C CA . ILE A 1 97 ? 12.747 3.810 -6.088 1.00 81.81 97 ILE A CA 1
ATOM 671 C C . ILE A 1 97 ? 11.428 3.679 -5.324 1.00 81.81 97 ILE A C 1
ATOM 673 O O . ILE A 1 97 ? 11.434 3.714 -4.096 1.00 81.81 97 ILE A O 1
ATOM 677 N N . THR A 1 98 ? 10.306 3.477 -6.018 1.00 82.38 98 THR A N 1
ATOM 678 C CA . THR A 1 98 ? 8.991 3.272 -5.389 1.00 82.38 98 THR A CA 1
ATOM 679 C C . THR A 1 98 ? 8.979 2.017 -4.517 1.00 82.38 98 THR A C 1
ATOM 681 O O . THR A 1 98 ? 8.540 2.049 -3.365 1.00 82.38 98 THR A O 1
ATOM 684 N N . LEU A 1 99 ? 9.508 0.910 -5.040 1.00 80.19 99 LEU A N 1
ATOM 685 C CA . LEU A 1 99 ? 9.581 -0.366 -4.335 1.00 80.19 99 LEU A CA 1
ATOM 686 C C . LEU A 1 99 ? 10.510 -0.274 -3.116 1.00 80.19 99 LEU A C 1
ATOM 688 O O . LEU A 1 99 ? 10.148 -0.687 -2.014 1.00 80.19 99 LEU A O 1
ATOM 692 N N . TYR A 1 100 ? 11.672 0.353 -3.299 1.00 79.88 100 TYR A N 1
ATOM 693 C CA . TYR A 1 100 ? 12.630 0.623 -2.234 1.00 79.88 100 TYR A CA 1
ATOM 694 C C . TYR A 1 100 ? 12.049 1.542 -1.155 1.00 79.88 100 TYR A C 1
ATOM 696 O O . TYR A 1 100 ? 12.197 1.264 0.035 1.00 79.88 100 TYR A O 1
ATOM 704 N N . GLY A 1 101 ? 11.337 2.598 -1.551 1.00 77.75 101 GLY A N 1
ATOM 705 C CA . GLY A 1 101 ? 10.615 3.488 -0.650 1.00 77.75 101 GLY A CA 1
ATOM 706 C C . GLY A 1 101 ? 9.599 2.724 0.190 1.00 77.75 101 GLY A C 1
ATOM 707 O O . GLY A 1 101 ? 9.604 2.850 1.410 1.00 77.75 101 GLY A O 1
ATOM 708 N N . ARG A 1 102 ? 8.804 1.843 -0.427 1.00 76.94 102 ARG A N 1
ATOM 709 C CA . ARG A 1 102 ? 7.848 0.998 0.300 1.00 76.94 102 ARG A CA 1
ATOM 710 C C . ARG A 1 102 ? 8.528 0.053 1.294 1.00 76.94 102 ARG A C 1
ATOM 712 O O . ARG A 1 102 ? 8.017 -0.134 2.392 1.00 76.94 102 ARG A O 1
ATOM 719 N N . TRP A 1 103 ? 9.659 -0.552 0.936 1.00 77.75 103 TRP A N 1
ATOM 720 C CA . TRP A 1 103 ? 10.346 -1.503 1.818 1.00 77.75 103 TRP A CA 1
ATOM 721 C C . TRP A 1 103 ? 11.157 -0.841 2.934 1.00 77.75 103 TRP A C 1
ATOM 723 O O . TRP A 1 103 ? 11.344 -1.443 3.992 1.00 77.75 103 TRP A O 1
ATOM 733 N N . LYS A 1 104 ? 11.656 0.381 2.721 1.00 78.31 104 LYS A N 1
ATOM 734 C CA . LYS A 1 104 ? 12.541 1.064 3.674 1.00 78.31 104 LYS A CA 1
ATOM 735 C C . LYS A 1 104 ? 11.853 2.153 4.495 1.00 78.31 104 LYS A C 1
ATOM 737 O O . LYS A 1 104 ? 12.333 2.457 5.589 1.00 78.31 104 LYS A O 1
ATOM 742 N N . ALA A 1 105 ? 10.751 2.736 4.023 1.00 69.12 105 ALA A N 1
ATOM 743 C CA . ALA A 1 105 ? 10.026 3.752 4.779 1.00 69.12 105 ALA A CA 1
ATOM 744 C C . ALA A 1 105 ? 9.380 3.133 6.027 1.00 69.12 105 ALA A C 1
ATOM 746 O O . ALA A 1 105 ? 8.459 2.328 5.949 1.00 69.12 105 ALA A O 1
ATOM 747 N N . ARG A 1 106 ? 9.883 3.530 7.202 1.00 65.06 106 ARG A N 1
ATOM 748 C CA . ARG A 1 106 ? 9.355 3.130 8.520 1.00 65.06 106 ARG A CA 1
ATOM 749 C C . ARG A 1 106 ? 8.502 4.213 9.184 1.00 65.06 106 ARG A C 1
ATOM 751 O O . ARG A 1 106 ? 8.001 3.997 10.281 1.00 65.06 106 ARG A O 1
ATOM 758 N N . LYS A 1 107 ? 8.377 5.383 8.551 1.00 59.84 107 LYS A N 1
ATOM 759 C CA . LYS A 1 107 ? 7.575 6.516 9.024 1.00 59.84 107 LYS A CA 1
ATOM 760 C C . LYS A 1 107 ? 6.712 7.057 7.879 1.00 59.84 107 LYS A C 1
ATOM 762 O O . LYS A 1 107 ? 7.220 7.134 6.758 1.00 59.84 107 LYS A O 1
ATOM 767 N N . PRO A 1 108 ? 5.443 7.415 8.142 1.00 59.16 108 PRO A N 1
ATOM 768 C CA . PRO A 1 108 ? 4.601 8.087 7.160 1.00 59.16 108 PRO A CA 1
ATOM 769 C C . PRO A 1 108 ? 5.184 9.467 6.824 1.00 59.16 108 PRO A C 1
ATOM 771 O O . PRO A 1 108 ? 5.784 10.121 7.675 1.00 59.16 108 PRO A O 1
ATOM 774 N N . LEU A 1 109 ? 5.029 9.902 5.574 1.00 57.00 109 LEU A N 1
ATOM 775 C CA . LEU A 1 109 ? 5.372 11.266 5.172 1.00 57.00 109 LEU A CA 1
ATOM 776 C C . LEU A 1 109 ? 4.276 12.212 5.688 1.00 57.00 109 LEU A C 1
ATOM 778 O O . LEU A 1 109 ? 3.105 11.992 5.389 1.00 57.00 109 LEU A O 1
ATOM 782 N N . GLY A 1 110 ? 4.659 13.245 6.449 1.00 56.88 110 GLY A N 1
ATOM 783 C CA . GLY A 1 110 ? 3.735 14.262 6.977 1.00 56.88 110 GLY A CA 1
ATOM 784 C C . GLY A 1 110 ? 3.284 14.083 8.433 1.00 56.88 110 GLY A C 1
ATOM 785 O O . GLY A 1 110 ? 2.183 14.513 8.764 1.00 56.88 110 GLY A O 1
ATOM 786 N N . GLY A 1 111 ? 4.103 13.460 9.288 1.00 41.28 111 GLY A N 1
ATOM 787 C CA . GLY A 1 111 ? 3.892 13.375 10.740 1.00 41.28 111 GLY A CA 1
ATOM 788 C C . GLY A 1 111 ? 5.054 13.951 11.531 1.00 41.28 111 GLY A C 1
ATOM 789 O O . GLY A 1 111 ? 6.203 13.821 11.046 1.00 41.28 111 GLY A O 1
#

Solvent-accessible surface area (backbone atoms only — not comparable to full-atom values): 6450 Å² total; per-residue (Å²): 102,67,59,67,62,51,50,53,48,48,50,52,50,49,60,48,38,70,34,93,88,40,100,50,60,78,81,49,48,60,61,53,43,65,67,43,43,61,56,52,28,57,77,66,66,34,55,54,66,92,74,34,69,66,51,51,49,24,50,48,42,28,47,57,36,51,59,49,69,76,50,75,78,83,75,78,93,43,76,66,53,54,49,51,49,50,53,25,50,50,27,33,51,50,19,50,52,50,51,49,46,66,74,66,60,87,67,76,91,92,120

Secondary structure (DSSP, 8-state):
--HHHHHHHHHHHHHHHTSTTS---GGGHHHHHHHHHHHHHHHTT-S-TTT-HHHHHHHHHHHHHHHHHTTSS-S---HHHHHHHHHHHHHHHHHHHHHHHHHH--S-TT-

Mean predicted aligned error: 12.28 Å

Sequence (111 aa):
MNTAVITALAEAVSATVKRDDVPAQSGAIKPIVDAVAPIVANATNNEPWYQSRVTIGAIVSIAVPVLGALGVSADVVDADQLTALLVALGSLIGGAITLYGRWKARKPLGG

Nearest PDB structures (foldseek):
  1yo7-assembly2_B  TM=4.174E-01  e=4.744E+00  Escherichia coli
  6grj-assembly1_E  TM=2.832E-01  e=1.567E+00  Aeromonas hydrophila

pLDDT: mean 75.69, std 11.28, range [41.28, 91.5]